Protein AF-A0A432YX34-F1 (afdb_monomer_lite)

Structure (mmCIF, N/CA/C/O backbone):
data_AF-A0A432YX34-F1
#
_entry.id   AF-A0A432YX34-F1
#
loop_
_atom_site.group_PDB
_atom_site.id
_atom_site.type_symbol
_atom_site.label_atom_id
_atom_site.label_alt_id
_atom_site.label_comp_id
_atom_site.label_asym_id
_atom_site.label_entity_id
_atom_site.label_seq_id
_atom_site.pdbx_PDB_ins_code
_atom_site.Cartn_x
_atom_site.Cartn_y
_atom_site.Cartn_z
_atom_site.occupancy
_atom_site.B_iso_or_equiv
_atom_site.auth_seq_id
_atom_site.auth_comp_id
_atom_site.auth_asym_id
_atom_site.auth_atom_id
_atom_site.pdbx_PDB_model_num
ATOM 1 N N . MET A 1 1 ? -24.825 -0.251 -28.020 1.00 47.97 1 MET A N 1
ATOM 2 C CA . MET A 1 1 ? -24.630 0.435 -26.722 1.00 47.97 1 MET A CA 1
ATOM 3 C C . MET A 1 1 ? -23.307 -0.027 -26.106 1.00 47.97 1 MET A C 1
ATOM 5 O O . MET A 1 1 ? -23.268 -1.094 -25.503 1.00 47.97 1 MET A O 1
ATOM 9 N N . ARG A 1 2 ? -22.192 0.691 -26.314 1.00 57.81 2 ARG A N 1
ATOM 10 C CA . ARG A 1 2 ? -20.927 0.380 -25.622 1.00 57.81 2 ARG A CA 1
ATOM 11 C C . ARG A 1 2 ? -21.113 0.760 -24.152 1.00 57.81 2 ARG A C 1
ATOM 13 O O . ARG A 1 2 ? -21.268 1.936 -23.852 1.00 57.81 2 ARG A O 1
ATOM 20 N N . ARG A 1 3 ? -21.170 -0.229 -23.255 1.00 58.31 3 ARG A N 1
ATOM 21 C CA . ARG A 1 3 ? -21.120 0.007 -21.805 1.00 58.31 3 ARG A CA 1
ATOM 22 C C . ARG A 1 3 ? -19.837 0.791 -21.529 1.00 58.31 3 ARG A C 1
ATOM 24 O O . ARG A 1 3 ? -18.760 0.259 -21.799 1.00 58.31 3 ARG A O 1
ATOM 31 N N . ASN A 1 4 ? -19.955 2.036 -21.062 1.00 60.78 4 ASN A N 1
ATOM 32 C CA . ASN A 1 4 ? -18.822 2.806 -20.555 1.00 60.78 4 ASN A CA 1
ATOM 33 C C . ASN A 1 4 ? -18.127 1.930 -19.511 1.00 60.78 4 ASN A C 1
ATOM 35 O O . ASN A 1 4 ? -18.689 1.660 -18.450 1.00 60.78 4 ASN A O 1
ATOM 39 N N . LYS A 1 5 ? -16.946 1.398 -19.846 1.00 62.81 5 LYS A N 1
ATOM 40 C CA . LYS A 1 5 ? -16.074 0.812 -18.831 1.00 62.81 5 LYS A CA 1
ATOM 41 C C . LYS A 1 5 ? -15.783 1.954 -17.857 1.00 62.81 5 LYS A C 1
ATOM 43 O O . LYS A 1 5 ? -15.420 3.021 -18.348 1.00 62.81 5 LYS A O 1
ATOM 48 N N . PRO A 1 6 ? -15.967 1.772 -16.540 1.00 60.69 6 PRO A N 1
ATOM 49 C CA . PRO A 1 6 ? -15.589 2.806 -15.592 1.00 60.69 6 PRO A CA 1
ATOM 50 C C . PRO A 1 6 ? -14.122 3.152 -15.852 1.00 60.69 6 PRO A C 1
ATOM 52 O O . PRO A 1 6 ? -13.265 2.260 -15.840 1.00 60.69 6 PRO A O 1
ATOM 55 N N . GLU A 1 7 ? -13.859 4.414 -16.194 1.00 63.16 7 GLU A N 1
ATOM 56 C CA . GLU A 1 7 ? -12.499 4.918 -16.332 1.00 63.16 7 GLU A CA 1
ATOM 57 C C . GLU A 1 7 ? -11.806 4.677 -14.995 1.00 63.16 7 GLU A C 1
ATOM 59 O O . GLU A 1 7 ? -12.257 5.132 -13.943 1.00 63.16 7 GLU A O 1
ATOM 64 N N . ARG A 1 8 ? -10.758 3.852 -15.015 1.00 63.84 8 ARG A N 1
ATOM 65 C CA . ARG A 1 8 ? -9.981 3.572 -13.812 1.00 63.84 8 ARG A CA 1
ATOM 66 C C . ARG A 1 8 ? -9.269 4.865 -13.441 1.00 63.84 8 ARG A C 1
ATOM 68 O O . ARG A 1 8 ? -8.368 5.283 -14.160 1.00 63.84 8 ARG A O 1
ATOM 75 N N . LEU A 1 9 ? -9.690 5.488 -12.345 1.00 63.91 9 LEU A N 1
ATOM 76 C CA . LEU A 1 9 ? -9.047 6.687 -11.823 1.00 63.91 9 LEU A CA 1
ATOM 77 C C . LEU A 1 9 ? -7.615 6.338 -11.405 1.00 63.91 9 LEU A C 1
ATOM 79 O O . LEU A 1 9 ? -7.401 5.529 -10.502 1.00 63.91 9 LEU A O 1
ATOM 83 N N . GLN A 1 10 ? -6.634 6.931 -12.084 1.00 67.88 10 GLN A N 1
ATOM 84 C CA . GLN A 1 10 ? -5.240 6.883 -11.666 1.00 67.88 10 GLN A CA 1
ATOM 85 C C . GLN A 1 10 ? -5.063 7.890 -10.529 1.00 67.88 10 GLN A C 1
ATOM 87 O O . GLN A 1 10 ? -5.072 9.097 -10.750 1.00 67.88 10 GLN A O 1
ATOM 92 N N . LEU A 1 11 ? -4.943 7.387 -9.304 1.00 67.88 11 LEU A N 1
ATOM 93 C CA . LEU A 1 11 ? -4.732 8.210 -8.119 1.00 67.88 11 LEU A CA 1
ATOM 94 C C . LEU A 1 11 ? -3.250 8.178 -7.750 1.00 67.88 11 LEU A C 1
ATOM 96 O O . LEU A 1 11 ? -2.700 7.114 -7.476 1.00 67.88 11 LEU A O 1
ATOM 100 N N . SER A 1 12 ? -2.606 9.343 -7.724 1.00 78.06 12 SER A N 1
ATOM 101 C CA . SER A 1 12 ? -1.313 9.512 -7.063 1.00 78.06 12 SER A CA 1
ATOM 102 C C . SER A 1 12 ? -1.566 9.700 -5.567 1.00 78.06 12 SER A C 1
ATOM 104 O O . SER A 1 12 ? -2.079 10.742 -5.161 1.00 78.06 12 SER A O 1
ATOM 106 N N . MET A 1 13 ? -1.245 8.694 -4.755 1.00 82.25 13 MET A N 1
ATOM 107 C CA . MET A 1 13 ? -1.326 8.768 -3.292 1.00 82.25 13 MET A CA 1
ATOM 108 C C . MET A 1 13 ? 0.049 8.519 -2.681 1.00 82.25 13 MET A C 1
ATOM 110 O O . MET A 1 13 ? 0.838 7.757 -3.241 1.00 82.25 13 MET A O 1
ATOM 114 N N . SER A 1 14 ? 0.334 9.138 -1.536 1.00 88.25 14 SER A N 1
ATOM 115 C CA . SER A 1 14 ? 1.569 8.839 -0.808 1.00 88.25 14 SER A CA 1
ATOM 116 C C . SER A 1 14 ? 1.485 7.473 -0.116 1.00 88.25 14 SER A C 1
ATOM 118 O O . SER A 1 14 ? 0.396 6.952 0.158 1.00 88.25 14 SER A O 1
ATOM 120 N N . LYS A 1 15 ? 2.646 6.899 0.215 1.00 87.94 15 LYS A N 1
ATOM 121 C CA . LYS A 1 15 ? 2.744 5.634 0.958 1.00 87.94 15 LYS A CA 1
ATOM 122 C C . LYS A 1 15 ? 2.052 5.726 2.322 1.00 87.94 15 LYS A C 1
ATOM 124 O O . LYS A 1 15 ? 1.378 4.788 2.737 1.00 87.94 15 LYS A O 1
ATOM 129 N N . GLU A 1 16 ? 2.177 6.862 3.001 1.00 90.62 16 GLU A N 1
ATOM 130 C CA . GLU A 1 16 ? 1.592 7.126 4.320 1.00 90.62 16 GLU A CA 1
ATOM 131 C C . GLU A 1 16 ? 0.064 7.189 4.254 1.00 90.62 16 GLU A C 1
ATOM 133 O O . GLU A 1 16 ? -0.618 6.594 5.088 1.00 90.62 16 GLU A O 1
ATOM 138 N N . GLN A 1 17 ? -0.479 7.862 3.235 1.00 90.62 17 GLN A N 1
ATOM 139 C CA . GLN A 1 17 ? -1.923 7.912 3.004 1.00 90.62 17 GLN A CA 1
ATOM 140 C C . GLN A 1 17 ? -2.477 6.514 2.734 1.00 90.62 17 GLN A C 1
ATOM 142 O O . GLN A 1 17 ? -3.486 6.119 3.320 1.00 90.62 17 GLN A O 1
ATOM 147 N N . LEU A 1 18 ? -1.788 5.737 1.894 1.00 90.25 18 LEU A N 1
ATOM 148 C CA . LEU A 1 18 ? -2.192 4.369 1.600 1.00 90.25 18 LEU A CA 1
ATOM 149 C C . LEU A 1 18 ? -2.153 3.478 2.848 1.00 90.25 18 LEU A C 1
ATOM 151 O O . LEU A 1 18 ? -3.079 2.703 3.087 1.00 90.25 18 LEU A O 1
ATOM 155 N N . LYS A 1 19 ? -1.108 3.621 3.670 1.00 91.31 19 LYS A N 1
ATOM 156 C CA . LYS A 1 19 ? -0.967 2.912 4.947 1.00 91.31 19 LYS A CA 1
ATOM 157 C C . LYS A 1 19 ? -2.169 3.156 5.852 1.00 91.31 19 LYS A C 1
ATOM 159 O O . LYS A 1 19 ? -2.739 2.207 6.383 1.00 91.31 19 LYS A O 1
ATOM 164 N N . HIS A 1 20 ? -2.568 4.419 5.994 1.00 91.94 20 HIS A N 1
ATOM 165 C CA . HIS A 1 20 ? -3.710 4.807 6.815 1.00 91.94 20 HIS A CA 1
ATOM 166 C C . HIS A 1 20 ? -5.003 4.147 6.325 1.00 91.94 20 HIS A C 1
ATOM 168 O O . HIS A 1 20 ? -5.714 3.522 7.105 1.00 91.94 20 HIS A O 1
ATOM 174 N N . LEU A 1 21 ? -5.267 4.202 5.016 1.00 91.19 21 LEU A N 1
ATOM 175 C CA . LEU A 1 21 ? -6.466 3.601 4.427 1.00 91.19 2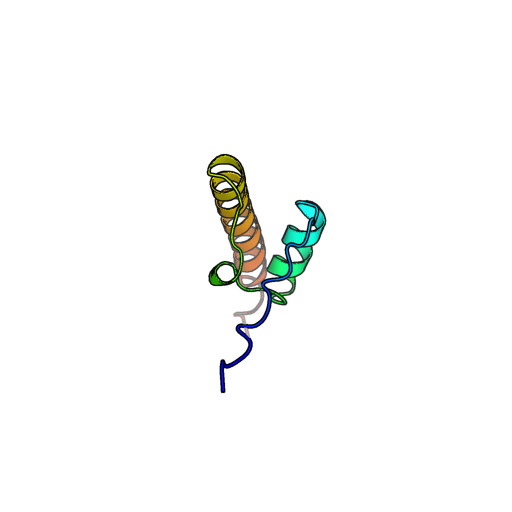1 LEU A CA 1
ATOM 176 C C . LEU A 1 21 ? -6.510 2.073 4.587 1.00 91.19 21 LEU A C 1
ATOM 178 O O . LEU A 1 21 ? -7.587 1.517 4.813 1.00 91.19 21 LEU A O 1
ATOM 182 N N . LEU A 1 22 ? -5.359 1.400 4.475 1.00 90.31 22 LEU A N 1
ATOM 183 C CA . LEU A 1 22 ? -5.238 -0.042 4.704 1.00 90.31 22 LEU A CA 1
ATOM 184 C C . LEU A 1 22 ? -5.515 -0.405 6.171 1.00 90.31 22 LEU A C 1
ATOM 186 O O . LEU A 1 22 ? -6.238 -1.365 6.429 1.00 90.31 22 LEU A O 1
ATOM 190 N N . LEU A 1 23 ? -4.985 0.370 7.125 1.00 90.56 23 LEU A N 1
ATOM 191 C CA . LEU A 1 23 ? -5.223 0.160 8.560 1.00 90.56 23 LEU A CA 1
ATOM 192 C C . LEU A 1 23 ? -6.686 0.413 8.951 1.00 90.56 23 LEU A C 1
ATOM 194 O O . LEU A 1 23 ? -7.249 -0.348 9.734 1.00 90.56 23 LEU A O 1
ATOM 198 N N . GLU A 1 24 ? -7.329 1.424 8.362 1.00 91.44 24 GLU A N 1
ATOM 199 C CA . GLU A 1 24 ? -8.760 1.706 8.547 1.00 91.44 24 GLU A CA 1
ATOM 200 C C . GLU A 1 24 ? -9.680 0.720 7.801 1.00 91.44 24 GLU A C 1
ATOM 202 O O . GLU A 1 24 ? -10.902 0.859 7.856 1.00 91.44 24 GLU A O 1
ATOM 207 N N . LYS A 1 25 ? -9.120 -0.256 7.068 1.00 86.88 25 LYS A N 1
ATOM 208 C CA . LYS A 1 25 ? -9.860 -1.209 6.220 1.00 86.88 25 LYS A CA 1
ATOM 209 C C . LYS A 1 25 ? -10.786 -0.524 5.197 1.00 86.88 25 LYS A C 1
ATOM 211 O O . LYS A 1 25 ? -11.770 -1.111 4.752 1.00 86.88 25 LYS A O 1
ATOM 216 N N . ARG A 1 26 ? -10.469 0.714 4.794 1.00 87.62 26 ARG A N 1
ATOM 217 C CA . ARG A 1 26 ? -11.239 1.491 3.800 1.00 87.62 26 ARG A CA 1
ATOM 218 C C . ARG A 1 26 ? -10.935 1.086 2.363 1.00 87.62 26 ARG A C 1
ATOM 220 O O . ARG A 1 26 ? -11.703 1.412 1.462 1.00 87.62 26 ARG A O 1
ATOM 227 N N . VAL A 1 27 ? -9.812 0.404 2.157 1.00 86.62 27 VAL A N 1
ATOM 228 C CA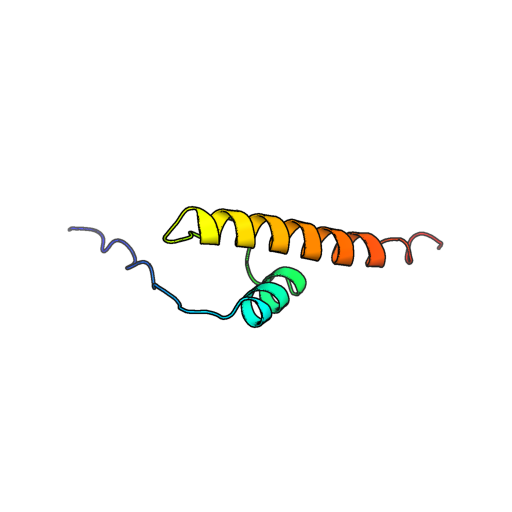 . VAL A 1 27 ? -9.384 -0.153 0.873 1.00 86.62 27 VAL A CA 1
ATOM 229 C C . VAL A 1 27 ? -8.868 -1.570 1.083 1.00 86.62 27 VAL A C 1
ATOM 231 O O . VAL A 1 27 ? -8.252 -1.870 2.107 1.00 86.62 27 VAL A O 1
ATOM 234 N N . VAL A 1 28 ? -9.097 -2.442 0.102 1.00 85.88 28 VAL A N 1
ATOM 235 C CA . VAL A 1 28 ? -8.536 -3.796 0.087 1.00 85.88 28 VAL A CA 1
ATOM 236 C C . VAL A 1 28 ? -7.333 -3.853 -0.843 1.00 85.88 28 VAL A C 1
ATOM 238 O O . VAL A 1 28 ? -7.329 -3.278 -1.930 1.00 85.88 28 VAL A O 1
ATOM 241 N N . ALA A 1 29 ? -6.304 -4.587 -0.426 1.00 85.44 29 ALA A N 1
ATOM 242 C CA . ALA A 1 29 ? -5.065 -4.737 -1.184 1.00 85.44 29 ALA A CA 1
ATOM 243 C C . ALA A 1 29 ? -5.278 -5.231 -2.628 1.00 85.44 29 ALA A C 1
ATOM 245 O O . ALA A 1 29 ? -4.546 -4.830 -3.527 1.00 85.44 29 ALA A O 1
ATOM 246 N N . SER A 1 30 ? -6.290 -6.076 -2.856 1.00 86.56 30 SER A N 1
ATOM 247 C CA . SER A 1 30 ? -6.627 -6.633 -4.174 1.00 86.56 30 SER A CA 1
ATOM 248 C C . SER A 1 30 ? -7.108 -5.595 -5.189 1.00 86.56 30 SER A C 1
ATOM 250 O O . SER A 1 30 ? -7.011 -5.833 -6.393 1.00 86.56 30 SER A O 1
ATOM 252 N N . ASP A 1 31 ? -7.617 -4.456 -4.717 1.00 85.94 31 ASP A N 1
ATOM 253 C CA . ASP A 1 31 ? -8.132 -3.391 -5.581 1.00 85.94 31 ASP A CA 1
ATOM 254 C C . ASP A 1 31 ? -7.024 -2.437 -6.041 1.00 85.94 31 ASP A C 1
ATOM 256 O O . ASP A 1 31 ? -7.204 -1.678 -6.998 1.00 85.94 31 ASP A O 1
ATOM 260 N N . ILE A 1 32 ? -5.854 -2.504 -5.403 1.00 86.19 32 ILE A N 1
ATOM 261 C CA . ILE A 1 32 ? -4.717 -1.641 -5.697 1.00 86.19 32 ILE A CA 1
ATOM 262 C C . ILE A 1 32 ? -3.929 -2.234 -6.863 1.00 86.19 32 ILE A C 1
ATOM 264 O O . ILE A 1 32 ? -3.498 -3.387 -6.846 1.00 86.19 32 ILE A O 1
ATOM 268 N N . ARG A 1 33 ? -3.714 -1.417 -7.896 1.00 86.06 33 ARG A N 1
ATOM 269 C CA . ARG A 1 33 ? -2.862 -1.756 -9.038 1.00 86.06 33 ARG A CA 1
ATOM 270 C C . ARG A 1 33 ? -1.702 -0.779 -9.092 1.00 86.06 33 ARG A C 1
ATOM 272 O O . ARG A 1 33 ? -1.915 0.428 -9.111 1.00 86.06 33 ARG A O 1
ATOM 279 N N . CYS A 1 34 ? -0.495 -1.316 -9.155 1.00 86.00 34 CYS A N 1
ATOM 280 C CA . CYS A 1 34 ? 0.726 -0.541 -9.309 1.00 86.00 34 CYS A CA 1
ATOM 281 C C . CYS A 1 34 ? 1.053 -0.355 -10.797 1.00 86.00 34 CYS A C 1
ATOM 283 O O . CYS A 1 34 ? 0.744 -1.223 -11.616 1.00 86.00 34 CYS A O 1
ATOM 285 N N . CYS A 1 35 ? 1.668 0.775 -11.142 1.00 84.56 35 CYS A N 1
ATOM 286 C CA . CYS A 1 35 ? 2.105 1.086 -12.505 1.00 84.56 35 CYS A CA 1
ATOM 287 C C . CYS A 1 35 ? 3.392 0.354 -12.911 1.00 84.56 35 CYS A C 1
ATOM 289 O O . CYS A 1 35 ? 3.621 0.142 -14.099 1.00 84.56 35 CYS A O 1
ATOM 291 N N . ASP A 1 36 ? 4.202 -0.057 -11.936 1.00 88.00 36 ASP A N 1
ATOM 292 C CA . ASP A 1 36 ? 5.477 -0.739 -12.132 1.00 88.00 36 ASP A CA 1
ATOM 293 C C . ASP A 1 36 ? 5.725 -1.803 -11.049 1.00 88.00 36 ASP A C 1
ATOM 295 O O . ASP A 1 36 ? 4.998 -1.917 -10.055 1.00 88.00 36 ASP A O 1
ATOM 299 N N . TYR A 1 37 ? 6.759 -2.613 -11.278 1.00 89.06 37 TYR A N 1
ATOM 300 C CA . TYR A 1 37 ? 7.137 -3.714 -10.396 1.00 89.06 37 TYR A CA 1
ATOM 301 C C . TYR A 1 37 ? 7.684 -3.231 -9.043 1.00 89.06 37 TYR A C 1
ATOM 303 O O . TYR A 1 37 ? 7.405 -3.854 -8.020 1.00 89.06 37 TYR A O 1
ATOM 311 N N . CYS A 1 38 ? 8.416 -2.113 -9.012 1.00 89.75 38 CYS A N 1
ATOM 312 C CA . CYS A 1 38 ? 8.974 -1.557 -7.775 1.00 89.75 38 CYS A CA 1
ATOM 313 C C . CYS A 1 38 ? 7.853 -1.156 -6.810 1.00 89.75 38 CYS A C 1
ATOM 315 O O . CYS A 1 38 ? 7.808 -1.625 -5.675 1.00 89.75 38 CYS A O 1
ATO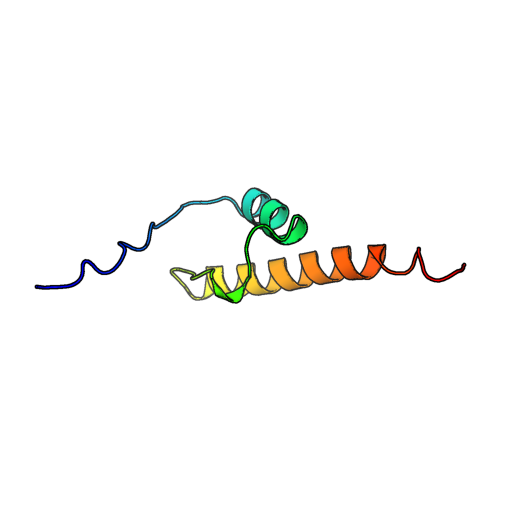M 317 N N . SER A 1 39 ? 6.874 -0.409 -7.314 1.00 87.81 39 SER A N 1
ATOM 318 C CA . SER A 1 39 ? 5.656 -0.019 -6.608 1.00 87.81 39 SER A CA 1
ATOM 319 C C . SER A 1 39 ? 4.868 -1.235 -6.108 1.00 87.81 39 SER A C 1
ATOM 321 O O . SER A 1 39 ? 4.283 -1.203 -5.027 1.00 87.81 39 SER A O 1
ATOM 323 N N . GLN A 1 40 ? 4.859 -2.338 -6.867 1.00 90.06 40 GLN A N 1
ATOM 324 C CA . GLN A 1 40 ? 4.211 -3.581 -6.438 1.00 90.06 40 GLN A CA 1
ATOM 325 C C . GLN A 1 40 ? 4.935 -4.238 -5.254 1.00 90.06 40 GLN A C 1
ATOM 327 O O . GLN A 1 40 ? 4.280 -4.778 -4.359 1.00 90.06 40 GLN A O 1
ATOM 332 N N . CYS A 1 41 ? 6.268 -4.214 -5.239 1.00 91.56 41 CYS A N 1
ATOM 333 C CA . CYS A 1 41 ? 7.057 -4.692 -4.105 1.00 91.56 41 CYS A CA 1
ATOM 334 C C . CYS A 1 41 ? 6.820 -3.826 -2.863 1.00 91.56 41 CYS A C 1
ATOM 336 O O . CYS A 1 41 ? 6.509 -4.366 -1.802 1.00 91.56 41 CYS A O 1
ATOM 338 N N . GLU A 1 42 ? 6.856 -2.502 -3.010 1.00 90.69 42 GLU A N 1
ATOM 339 C CA . GLU A 1 42 ? 6.584 -1.565 -1.913 1.00 90.69 42 GLU A CA 1
ATOM 340 C C . GLU A 1 42 ? 5.177 -1.746 -1.331 1.00 90.69 42 GLU A C 1
ATOM 342 O O . GLU A 1 42 ? 4.996 -1.739 -0.111 1.00 90.69 42 GLU A O 1
ATOM 347 N N . LEU A 1 43 ? 4.178 -1.975 -2.189 1.00 91.06 43 LEU A N 1
ATOM 348 C CA . LEU A 1 43 ? 2.816 -2.274 -1.760 1.00 91.06 43 LEU A CA 1
ATOM 349 C C . LEU A 1 43 ? 2.753 -3.559 -0.923 1.00 91.06 43 LEU A C 1
ATOM 351 O O . LEU A 1 43 ? 2.082 -3.586 0.108 1.00 91.06 43 LEU A O 1
ATOM 355 N N . LYS A 1 44 ? 3.446 -4.626 -1.340 1.00 92.25 44 LYS A N 1
ATOM 356 C CA . LYS A 1 44 ? 3.489 -5.889 -0.582 1.00 92.25 44 LYS A CA 1
ATOM 357 C C . LYS A 1 4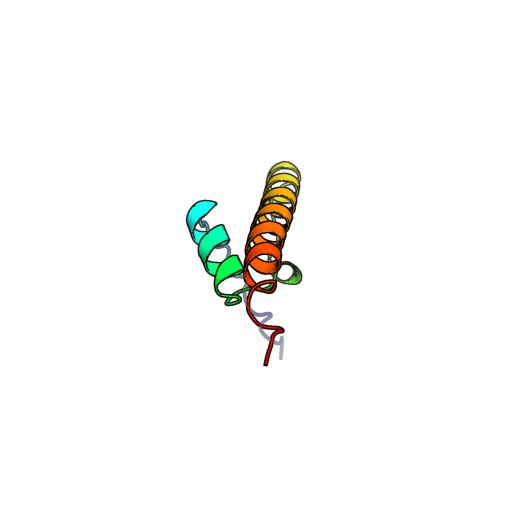4 ? 4.108 -5.694 0.798 1.00 92.25 44 LYS A C 1
ATOM 359 O O . LYS A 1 44 ? 3.549 -6.182 1.779 1.00 92.25 44 LYS A O 1
ATOM 364 N N . GLU A 1 45 ? 5.227 -4.979 0.881 1.00 93.44 45 GLU A N 1
ATOM 365 C CA . GLU A 1 45 ? 5.867 -4.661 2.161 1.00 93.44 45 GLU A CA 1
ATOM 366 C C . GLU A 1 45 ? 4.928 -3.872 3.075 1.00 93.44 45 GLU A C 1
ATOM 368 O O . GLU A 1 45 ? 4.794 -4.201 4.255 1.00 93.44 45 GLU A O 1
ATOM 373 N N . LEU A 1 46 ? 4.218 -2.888 2.514 1.00 92.44 46 LEU A N 1
ATOM 374 C CA . LEU A 1 46 ? 3.257 -2.075 3.248 1.00 92.44 46 LEU A CA 1
ATOM 375 C C . LEU A 1 46 ? 2.089 -2.907 3.792 1.00 92.44 46 LEU A C 1
ATOM 377 O O . LEU A 1 46 ? 1.715 -2.760 4.952 1.00 92.44 46 LEU A O 1
ATOM 381 N N . ILE A 1 47 ? 1.533 -3.814 2.983 1.00 92.19 47 ILE A N 1
ATOM 382 C CA . ILE A 1 47 ? 0.452 -4.715 3.409 1.00 92.19 47 ILE A CA 1
ATOM 383 C C . ILE A 1 47 ? 0.916 -5.610 4.562 1.00 92.19 47 ILE A C 1
ATOM 385 O O . ILE A 1 47 ? 0.191 -5.762 5.543 1.00 92.19 47 ILE A O 1
ATOM 389 N N . LEU A 1 48 ? 2.123 -6.179 4.472 1.00 93.00 48 LEU A N 1
ATOM 390 C CA . LEU A 1 48 ? 2.692 -7.007 5.539 1.00 93.00 48 LEU A CA 1
ATOM 391 C C . LEU A 1 48 ? 2.941 -6.199 6.818 1.00 93.00 48 LEU A C 1
ATOM 393 O O . LEU A 1 48 ? 2.729 -6.697 7.923 1.00 93.00 48 LEU A O 1
ATOM 397 N N . GLU A 1 49 ? 3.385 -4.949 6.695 1.00 92.12 49 GLU A N 1
ATOM 398 C CA . GLU A 1 49 ? 3.515 -4.033 7.827 1.00 92.12 49 GLU A CA 1
ATOM 399 C C . GLU A 1 49 ? 2.160 -3.752 8.492 1.00 92.12 49 GLU A C 1
ATOM 401 O O . GLU A 1 49 ? 2.034 -3.931 9.7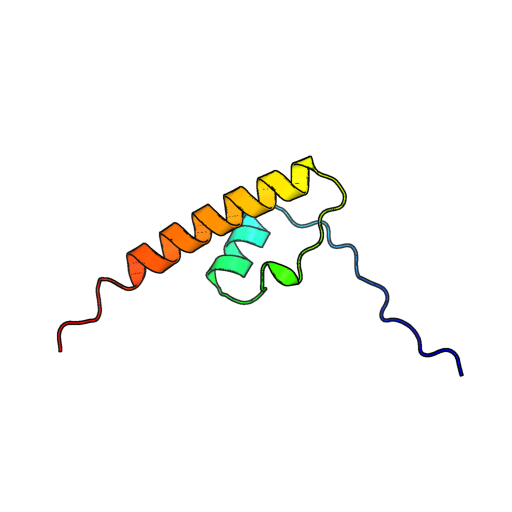03 1.00 92.12 49 GLU A O 1
ATOM 406 N N . CYS A 1 50 ? 1.134 -3.399 7.712 1.00 91.06 50 CYS A N 1
ATOM 407 C CA . CYS A 1 50 ? -0.218 -3.172 8.223 1.00 91.06 50 CYS A CA 1
ATOM 408 C C . CYS A 1 50 ? -0.793 -4.422 8.900 1.00 91.06 50 CYS A C 1
ATOM 410 O O . CYS A 1 50 ? -1.325 -4.326 10.003 1.00 91.06 50 CYS A O 1
ATOM 412 N N . ALA A 1 51 ? -0.629 -5.600 8.288 1.00 88.94 51 ALA A N 1
ATOM 413 C CA . ALA A 1 51 ? -1.096 -6.865 8.850 1.00 88.94 51 ALA A CA 1
ATOM 414 C C . ALA A 1 51 ? -0.440 -7.169 10.205 1.00 88.94 51 ALA A C 1
ATOM 416 O O . ALA A 1 51 ? -1.131 -7.549 11.147 1.00 88.94 51 ALA A O 1
ATOM 417 N N . ARG A 1 52 ? 0.874 -6.933 10.341 1.00 90.88 52 ARG A N 1
ATOM 418 C CA . ARG A 1 52 ? 1.575 -7.077 11.630 1.00 90.88 52 ARG A CA 1
ATOM 419 C C . ARG A 1 52 ? 0.991 -6.163 12.707 1.00 90.88 52 ARG A C 1
ATOM 421 O O . ARG A 1 52 ? 0.822 -6.606 13.841 1.00 90.88 52 ARG A O 1
ATOM 428 N N . ILE A 1 53 ? 0.664 -4.917 12.361 1.00 87.69 53 ILE A N 1
ATOM 429 C CA . ILE A 1 53 ? 0.064 -3.951 13.295 1.00 87.69 53 ILE A CA 1
ATOM 430 C C . ILE A 1 53 ? -1.337 -4.411 13.719 1.00 87.69 53 ILE A C 1
ATOM 432 O O . ILE A 1 53 ? -1.622 -4.450 14.913 1.00 87.69 53 ILE A O 1
ATOM 436 N N . SER A 1 54 ? -2.188 -4.815 12.769 1.00 82.81 54 SER A N 1
ATOM 437 C CA . SER A 1 54 ? -3.544 -5.298 13.062 1.00 82.81 54 SER A CA 1
ATOM 438 C C . SER A 1 54 ? -3.538 -6.557 13.938 1.00 82.81 54 SER A C 1
ATOM 440 O O . SER A 1 54 ? -4.227 -6.591 14.954 1.00 82.81 54 SER A O 1
ATOM 442 N N . CYS A 1 55 ? -2.693 -7.547 13.625 1.00 75.12 55 CYS A N 1
ATOM 443 C CA . CYS A 1 55 ? -2.556 -8.768 14.427 1.00 75.12 55 CYS A CA 1
ATOM 444 C C . CYS A 1 55 ? -2.043 -8.505 15.852 1.00 75.12 55 CYS A C 1
ATOM 446 O O . CYS A 1 55 ? -2.391 -9.237 16.774 1.00 75.12 55 CYS A O 1
ATOM 448 N N . SER A 1 56 ? -1.227 -7.465 16.051 1.00 72.75 56 SER A N 1
ATOM 449 C CA . SER A 1 56 ? -0.695 -7.110 17.375 1.00 72.75 56 SER A CA 1
ATOM 450 C C . SER A 1 56 ? -1.737 -6.439 18.283 1.00 72.75 56 SER A C 1
ATOM 452 O O . SER A 1 56 ? -1.539 -6.385 19.494 1.00 72.75 56 SER A O 1
ATOM 454 N N . GLY A 1 57 ? -2.830 -5.914 17.718 1.00 59.47 57 GLY A N 1
ATOM 455 C CA . GLY A 1 57 ? -3.936 -5.317 18.474 1.00 59.47 57 GLY A CA 1
ATOM 456 C C . GLY A 1 57 ? -5.005 -6.323 18.912 1.00 59.47 57 GLY A C 1
ATOM 457 O O . GLY A 1 57 ? -5.631 -6.125 19.948 1.00 59.47 57 GLY A O 1
ATOM 458 N N . GLU A 1 58 ? -5.189 -7.416 18.165 1.00 58.22 58 GLU A N 1
ATOM 459 C CA . GLU A 1 58 ? -6.236 -8.423 18.419 1.00 58.22 58 GLU A CA 1
ATOM 460 C C . GLU A 1 58 ? -5.936 -9.365 19.601 1.00 58.22 58 GLU A C 1
ATOM 462 O O . GLU A 1 58 ? -6.846 -9.990 20.136 1.00 58.22 58 GLU A O 1
ATOM 467 N N . THR A 1 59 ? -4.695 -9.436 20.090 1.00 53.25 59 THR A N 1
ATOM 468 C CA . THR A 1 59 ? -4.326 -10.306 21.225 1.00 53.25 59 THR A CA 1
ATOM 469 C C . THR A 1 59 ? -4.652 -9.729 22.609 1.00 53.25 59 THR A C 1
ATOM 471 O O . THR A 1 59 ? -4.265 -10.322 23.615 1.00 53.25 59 THR A O 1
ATOM 474 N N . ARG A 1 60 ? -5.364 -8.595 22.705 1.00 51.66 60 ARG A N 1
ATOM 475 C CA . ARG A 1 60 ? -5.736 -7.976 23.996 1.00 51.66 60 ARG A CA 1
ATOM 476 C C . ARG A 1 60 ? -7.185 -8.197 24.443 1.00 51.66 60 ARG A C 1
ATOM 478 O O . ARG A 1 60 ? -7.487 -7.826 25.570 1.00 51.66 60 ARG A O 1
ATOM 485 N N . ASP A 1 61 ? -8.036 -8.838 23.641 1.00 50.97 61 ASP A N 1
ATOM 486 C CA . ASP A 1 61 ? -9.479 -8.950 23.932 1.00 50.97 61 ASP A CA 1
ATOM 487 C C . ASP A 1 61 ? -10.029 -10.383 23.762 1.00 50.97 61 ASP A C 1
ATOM 489 O O . ASP A 1 61 ? -11.047 -10.627 23.121 1.00 50.97 61 ASP A O 1
ATOM 493 N N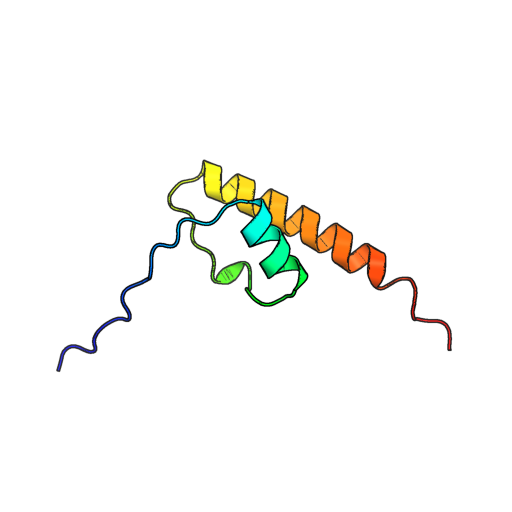 . VAL A 1 62 ? -9.333 -11.370 24.338 1.00 49.50 62 VAL A N 1
ATOM 494 C CA . VAL A 1 62 ? -9.894 -12.716 24.580 1.00 49.50 62 VAL A CA 1
ATOM 495 C C . VAL A 1 62 ? -9.579 -13.130 26.019 1.00 49.50 62 VAL A C 1
ATOM 497 O O . VAL A 1 62 ? -8.803 -14.046 26.265 1.00 49.50 62 VAL A O 1
ATOM 500 N N . SER A 1 63 ? -10.154 -12.392 26.968 1.00 44.69 63 SER A N 1
ATOM 501 C CA . SER A 1 63 ? -10.245 -12.762 28.387 1.00 44.69 63 SER A CA 1
ATOM 502 C C . SER A 1 63 ? -11.511 -12.131 28.978 1.00 44.69 63 SER A C 1
ATOM 504 O O . SER A 1 63 ? -11.431 -11.125 29.681 1.00 44.69 63 SER A O 1
ATOM 506 N N . ALA A 1 64 ? -12.675 -12.698 28.661 1.00 37.97 64 ALA A N 1
ATOM 507 C CA . ALA A 1 64 ? -13.924 -12.491 29.392 1.00 37.97 64 ALA A CA 1
ATOM 508 C C . ALA A 1 64 ? -14.678 -13.821 29.473 1.00 37.97 64 ALA A C 1
ATOM 510 O O . ALA A 1 64 ? -14.749 -14.508 28.427 1.00 37.97 64 ALA A O 1
#

Sequence (64 aa):
MRRNKPERLQLSMSKEQLKHLLLEKRVVASDIRCCDYCSQCELKELILECARISCSGETRDVSA

pLDDT: mean 78.84, std 15.34, range [37.97, 93.44]

Foldseek 3Di:
DPDPDPDPDDDDDDLVRVLVCVLVVVDDLVVDDDPDDVVVVSSVVSNVVSVVVVVVVVVPPDDD

Radius of gyration: 15.87 Å; chains: 1; bounding box: 34×22×56 Å

Secondary structure (DSSP, 8-state):
----PPP-------HHHHHHHHHTTSS-GGG---SSHHHHHHHHHHHHHHHHHHHHHHTTS---

Organism: NCBI:txid1096243